Protein AF-A0A4Y2K3I0-F1 (afdb_monomer)

Organism: Araneus ventricosus (NCBI:txid182803)

Solvent-accessible surface area (backbone atoms only — not comparable to full-atom values): 5612 Å² total; per-residue (Å²): 93,67,72,47,48,68,72,41,76,74,46,73,81,48,54,71,67,43,51,55,30,24,50,37,33,75,78,74,29,60,66,56,20,30,66,79,64,72,47,53,66,82,73,30,47,64,50,3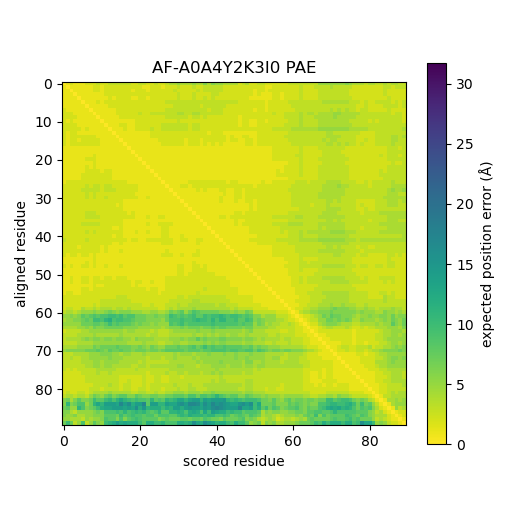7,62,68,45,44,65,50,47,52,50,49,57,75,73,46,89,84,74,84,60,86,49,99,93,46,60,80,90,53,32,80,74,57,89,74,92,76,65,51,81,90,72,112

Sequence (90 aa):
VLDLCILDIESLRFSYSVIAASAIAHFISKETAMHVSGLSWTELLPCVSWMRPFVEVALENGPVFVKHYDDVPSEDCHNIQTHSACLSLL

InterPro domains:
  IPR004367 Cyclin, C-terminal domain [PF02984] (2-84)
  IPR036915 Cyclin-like superfamily [SSF47954] (2-90)

Secondary structure (DSSP, 8-state):
-HHHHTTSGGGGGS-HHHHHHHHHHHHT-HHHHHHHH---HHHHHHHHHHHHHHHHHHHHT-PPPPPP-TTS-TTTGGGS------GGG-

Mean predicted aligned error: 3.1 Å

Structure (mmCIF, N/CA/C/O backbone):
data_AF-A0A4Y2K3I0-F1
#
_entry.id   AF-A0A4Y2K3I0-F1
#
loop_
_atom_s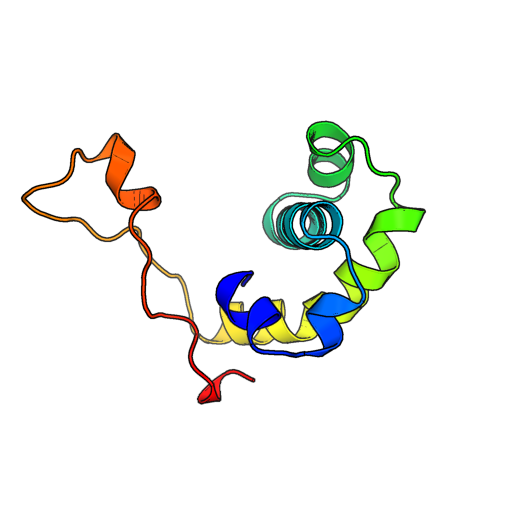ite.group_PDB
_atom_site.id
_atom_site.type_symbol
_atom_site.label_atom_id
_atom_site.label_alt_id
_atom_site.label_comp_id
_atom_site.label_asym_id
_atom_site.label_entity_id
_atom_site.label_seq_id
_atom_site.pdbx_PDB_ins_code
_atom_site.Cartn_x
_atom_site.Cartn_y
_atom_site.Cartn_z
_atom_site.occupancy
_atom_site.B_iso_or_equiv
_atom_site.auth_seq_id
_atom_site.auth_comp_id
_atom_site.auth_asym_id
_atom_site.auth_atom_id
_atom_site.pdbx_PDB_model_num
ATOM 1 N N . VAL A 1 1 ? 2.516 -4.671 -1.869 1.00 91.88 1 VAL A N 1
ATOM 2 C CA . VAL A 1 1 ? 1.575 -5.255 -0.880 1.00 91.88 1 VAL A CA 1
ATOM 3 C C . VAL A 1 1 ? 0.134 -5.239 -1.367 1.00 91.88 1 VAL A C 1
ATOM 5 O O . VAL A 1 1 ? -0.496 -6.278 -1.305 1.00 91.88 1 VAL A O 1
ATOM 8 N N . LEU A 1 2 ? -0.388 -4.115 -1.881 1.00 95.38 2 LEU A N 1
ATOM 9 C CA . LEU A 1 2 ? -1.796 -4.018 -2.284 1.00 95.38 2 LEU A CA 1
ATOM 10 C C . LEU A 1 2 ? -2.156 -5.039 -3.367 1.00 95.38 2 LEU A C 1
ATOM 12 O O . LEU A 1 2 ? -3.127 -5.763 -3.191 1.00 95.38 2 LEU A O 1
ATOM 16 N N . ASP A 1 3 ? -1.310 -5.169 -4.395 1.00 94.12 3 ASP A N 1
ATOM 17 C CA . ASP A 1 3 ? -1.457 -6.190 -5.440 1.00 94.12 3 ASP A CA 1
ATOM 18 C C . ASP A 1 3 ? -1.524 -7.618 -4.881 1.00 94.12 3 ASP A C 1
ATOM 20 O O . ASP A 1 3 ? -2.206 -8.456 -5.448 1.00 94.12 3 ASP A O 1
ATOM 24 N N . LEU A 1 4 ? -0.833 -7.901 -3.770 1.00 94.00 4 LEU A N 1
ATOM 25 C CA . LEU A 1 4 ? -0.865 -9.207 -3.109 1.00 94.00 4 LEU A CA 1
ATOM 26 C C . LEU A 1 4 ? -2.143 -9.368 -2.271 1.00 94.00 4 LEU A C 1
ATOM 28 O O . LEU A 1 4 ? -2.801 -10.397 -2.352 1.00 94.00 4 LEU A O 1
ATOM 32 N N . CYS A 1 5 ? -2.533 -8.336 -1.518 1.00 95.75 5 CYS A N 1
ATOM 33 C CA . CYS A 1 5 ? -3.753 -8.347 -0.711 1.00 95.75 5 CYS A CA 1
ATOM 34 C C . CYS A 1 5 ? -5.012 -8.582 -1.552 1.00 95.75 5 CYS A C 1
ATOM 36 O O . CYS A 1 5 ? -5.895 -9.304 -1.108 1.00 95.75 5 CYS A O 1
ATOM 38 N N . ILE A 1 6 ? -5.110 -7.996 -2.752 1.00 94.44 6 ILE A N 1
ATOM 39 C CA . ILE A 1 6 ? -6.295 -8.158 -3.613 1.00 94.44 6 ILE A CA 1
ATOM 40 C C . ILE A 1 6 ? -6.417 -9.556 -4.238 1.00 94.44 6 ILE A C 1
ATOM 42 O O . ILE A 1 6 ? -7.464 -9.871 -4.799 1.00 94.44 6 ILE A O 1
ATOM 46 N N . LEU A 1 7 ? -5.368 -10.387 -4.163 1.00 94.88 7 LEU A N 1
ATOM 47 C CA . LEU A 1 7 ? -5.443 -11.793 -4.573 1.00 94.88 7 LEU A CA 1
ATOM 48 C C . LEU A 1 7 ? -6.192 -12.645 -3.541 1.00 94.88 7 LEU A C 1
ATOM 50 O O . LEU A 1 7 ? -6.758 -13.674 -3.909 1.00 94.88 7 LEU A O 1
ATOM 54 N N . ASP A 1 8 ? -6.231 -12.217 -2.276 1.00 95.38 8 ASP A N 1
ATOM 55 C CA . ASP A 1 8 ? -7.067 -12.832 -1.248 1.00 95.38 8 ASP A CA 1
ATOM 56 C C . ASP A 1 8 ? -8.494 -12.269 -1.325 1.00 95.38 8 ASP A C 1
ATOM 58 O O . ASP A 1 8 ? -8.721 -11.056 -1.265 1.00 95.38 8 ASP A O 1
ATOM 62 N N . ILE A 1 9 ? -9.481 -13.161 -1.416 1.00 96.25 9 ILE A N 1
ATOM 63 C CA . ILE A 1 9 ? -10.902 -12.803 -1.452 1.00 96.25 9 ILE A CA 1
ATOM 64 C C . ILE A 1 9 ? -11.369 -12.092 -0.174 1.00 96.25 9 ILE A C 1
ATOM 66 O O . ILE A 1 9 ? -12.279 -11.261 -0.233 1.00 96.25 9 ILE A O 1
ATOM 70 N N . GLU A 1 10 ? -10.730 -12.346 0.970 1.00 96.94 10 GLU A N 1
ATOM 71 C CA . GLU A 1 10 ? -11.058 -11.702 2.245 1.00 96.94 10 GLU A CA 1
ATOM 72 C C . GLU A 1 10 ? -10.761 -10.195 2.231 1.00 96.94 10 GLU A C 1
ATOM 74 O O . GLU A 1 10 ? -11.316 -9.455 3.048 1.00 96.94 10 G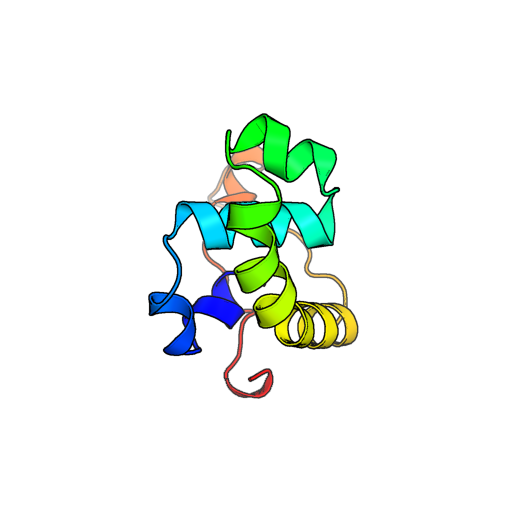LU A O 1
ATOM 79 N N . SER A 1 11 ? -9.976 -9.705 1.261 1.00 97.19 11 SER A N 1
ATOM 80 C CA . SER A 1 11 ? -9.788 -8.268 1.029 1.00 97.19 11 SER A CA 1
ATOM 81 C C . SER A 1 11 ? -11.113 -7.538 0.790 1.00 97.19 11 SER A C 1
ATOM 83 O O . SER A 1 11 ? -11.281 -6.406 1.241 1.00 97.19 11 SER A O 1
ATOM 85 N N . LEU A 1 12 ? -12.102 -8.206 0.182 1.00 97.44 12 LEU A N 1
ATOM 86 C CA . LEU A 1 12 ? -13.419 -7.640 -0.131 1.00 97.44 12 LEU A CA 1
ATOM 87 C C . LEU A 1 12 ? -14.258 -7.303 1.113 1.00 97.44 12 LEU A C 1
ATOM 89 O O . LEU A 1 12 ? -15.297 -6.653 1.000 1.00 97.44 12 LEU A O 1
ATOM 93 N N . ARG A 1 13 ? -13.816 -7.712 2.309 1.00 97.88 13 ARG A N 1
ATOM 94 C CA . ARG A 1 13 ? -14.428 -7.321 3.589 1.00 97.88 13 ARG A CA 1
ATOM 95 C C . ARG A 1 13 ? -14.103 -5.882 3.988 1.00 97.88 13 ARG A C 1
ATOM 97 O O . ARG A 1 13 ? -14.752 -5.347 4.887 1.00 97.88 13 ARG A O 1
ATOM 104 N N . PHE A 1 14 ? -13.114 -5.264 3.346 1.00 98.12 14 PHE A N 1
ATOM 105 C CA . PHE A 1 14 ? -12.679 -3.894 3.596 1.00 98.12 14 PHE A CA 1
ATOM 106 C C . PHE A 1 14 ? -12.961 -3.015 2.374 1.00 98.12 14 PHE A C 1
ATOM 108 O O . PHE A 1 14 ? -12.887 -3.463 1.232 1.00 98.12 14 PHE A O 1
ATOM 115 N N . SER A 1 15 ? -13.258 -1.732 2.593 1.00 98.00 15 SER A N 1
ATOM 116 C CA . SER A 1 15 ? -13.329 -0.785 1.477 1.00 98.00 15 SER A CA 1
ATOM 117 C C . SER A 1 15 ? -11.939 -0.562 0.875 1.00 98.00 15 SER A C 1
ATOM 119 O O . SER A 1 15 ? -10.919 -0.661 1.561 1.00 98.00 15 SER A O 1
ATOM 121 N N . TYR A 1 16 ? -11.884 -0.162 -0.396 1.00 97.56 16 TYR A N 1
ATOM 122 C CA . TYR A 1 16 ? -10.611 0.141 -1.060 1.00 97.56 16 TYR A CA 1
ATOM 123 C C . TYR A 1 16 ? -9.821 1.248 -0.347 1.00 97.56 16 TYR A C 1
ATOM 125 O O . TYR A 1 16 ? -8.598 1.168 -0.253 1.00 97.56 16 TYR A O 1
ATOM 133 N N . SER A 1 17 ? -10.515 2.238 0.228 1.00 97.62 17 SER A N 1
ATOM 134 C CA . SER A 1 17 ? -9.890 3.287 1.040 1.00 97.62 17 SER A CA 1
ATOM 135 C C . SER A 1 17 ? -9.240 2.740 2.314 1.00 97.62 17 SER A C 1
ATOM 137 O O . SER A 1 17 ? -8.128 3.146 2.646 1.00 97.62 17 SER A O 1
ATOM 139 N N . VAL A 1 18 ? -9.888 1.791 2.999 1.00 98.50 18 VAL A N 1
ATOM 140 C CA . VAL A 1 18 ? -9.353 1.157 4.213 1.00 98.50 18 VAL A CA 1
ATOM 141 C C . VAL A 1 18 ? -8.130 0.300 3.887 1.00 98.50 18 VAL A C 1
ATOM 143 O O . VAL A 1 18 ? -7.140 0.376 4.614 1.00 98.50 18 VAL A O 1
ATOM 146 N N . ILE A 1 19 ? -8.145 -0.460 2.787 1.00 98.38 19 ILE A N 1
ATOM 147 C CA . ILE A 1 19 ? -6.985 -1.260 2.355 1.00 98.38 19 ILE A CA 1
ATOM 148 C C . ILE A 1 19 ? -5.802 -0.337 2.019 1.00 98.38 19 ILE A C 1
ATOM 150 O O . ILE A 1 19 ? -4.702 -0.534 2.538 1.00 98.38 19 ILE A O 1
ATOM 154 N N . ALA A 1 20 ? -6.020 0.706 1.211 1.00 98.44 20 ALA A N 1
ATOM 155 C CA . ALA A 1 20 ? -4.968 1.653 0.836 1.00 98.44 20 ALA A CA 1
ATOM 156 C C . ALA A 1 20 ? -4.358 2.357 2.062 1.00 98.44 20 ALA A C 1
ATOM 158 O O . ALA A 1 20 ? -3.136 2.390 2.221 1.00 98.44 20 ALA A O 1
ATOM 159 N N . ALA A 1 21 ? -5.196 2.858 2.972 1.00 98.62 21 ALA A N 1
ATOM 160 C CA . ALA A 1 21 ? -4.740 3.498 4.204 1.00 98.62 21 ALA A CA 1
ATOM 161 C C . ALA A 1 21 ? -4.021 2.518 5.149 1.00 98.62 21 ALA A C 1
ATOM 163 O O . ALA A 1 21 ? -3.041 2.888 5.794 1.00 98.62 21 ALA A O 1
ATOM 164 N N . SER A 1 22 ? -4.451 1.255 5.201 1.00 98.62 22 SER A N 1
ATOM 165 C CA . SER A 1 22 ? -3.791 0.224 6.011 1.00 98.62 22 SER A CA 1
ATOM 166 C C . SER A 1 22 ? -2.391 -0.102 5.496 1.00 98.62 22 SER A C 1
ATOM 168 O O . SER A 1 22 ? -1.477 -0.278 6.300 1.00 98.62 22 SER A O 1
ATOM 170 N N . ALA A 1 23 ? -2.183 -0.101 4.176 1.00 98.12 23 ALA A N 1
ATOM 171 C CA . ALA A 1 23 ? -0.842 -0.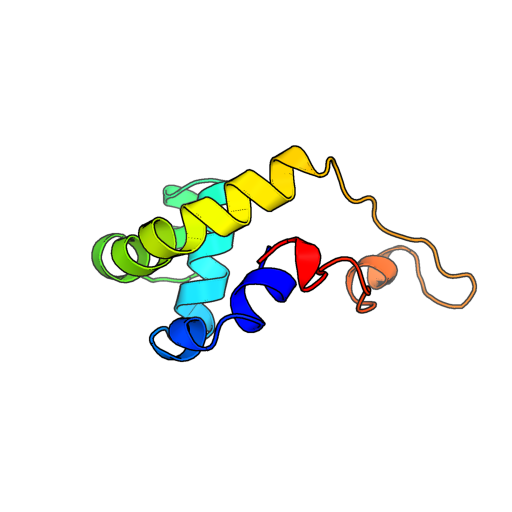221 3.607 1.00 98.12 23 ALA A CA 1
ATOM 172 C C . ALA A 1 23 ? 0.041 0.973 4.007 1.00 98.12 23 ALA A C 1
ATOM 174 O O . ALA A 1 23 ? 1.171 0.778 4.449 1.00 98.12 23 ALA A O 1
ATOM 175 N N . ILE A 1 24 ? -0.483 2.202 3.954 1.00 98.44 24 ILE A N 1
ATOM 176 C CA . ILE A 1 24 ? 0.245 3.396 4.423 1.00 98.44 24 ILE A CA 1
ATOM 177 C C . ILE A 1 24 ? 0.642 3.259 5.902 1.00 98.44 24 ILE A C 1
ATOM 179 O O . ILE A 1 24 ? 1.752 3.642 6.273 1.00 98.44 24 ILE A O 1
ATOM 183 N N . ALA A 1 25 ? -0.218 2.674 6.740 1.00 98.56 25 ALA A N 1
ATOM 184 C CA . ALA A 1 25 ? 0.078 2.467 8.156 1.00 98.56 25 ALA A CA 1
ATOM 185 C C . ALA A 1 25 ? 1.264 1.514 8.392 1.00 98.56 25 ALA A C 1
ATOM 187 O O . ALA A 1 25 ? 2.019 1.724 9.339 1.00 98.56 25 ALA A O 1
ATOM 188 N N . HIS A 1 26 ? 1.438 0.499 7.537 1.00 97.94 26 HIS A N 1
ATOM 189 C CA . HIS A 1 26 ? 2.553 -0.455 7.611 1.00 97.94 26 HIS A CA 1
ATOM 190 C C . HIS A 1 26 ? 3.876 0.114 7.089 1.00 97.94 26 HIS A C 1
ATOM 192 O O . HIS A 1 26 ? 4.922 -0.167 7.666 1.00 97.94 26 HIS A O 1
ATOM 198 N N . PHE A 1 27 ? 3.845 0.904 6.011 1.00 96.25 27 PHE A N 1
ATOM 199 C CA . PHE A 1 27 ? 5.064 1.380 5.340 1.00 96.25 27 PHE A CA 1
ATOM 200 C C . PHE A 1 27 ? 5.517 2.784 5.758 1.00 96.25 27 PHE A C 1
ATOM 202 O O . PHE A 1 27 ? 6.679 3.124 5.548 1.00 96.25 27 PHE A O 1
ATOM 209 N N . ILE A 1 28 ? 4.625 3.607 6.319 1.00 97.50 28 ILE A N 1
ATOM 210 C CA . ILE A 1 28 ? 4.931 4.993 6.702 1.00 97.50 28 ILE A CA 1
ATOM 211 C C . ILE A 1 28 ? 4.699 5.201 8.198 1.00 97.50 28 ILE A C 1
ATOM 213 O O . ILE A 1 28 ? 5.655 5.273 8.964 1.00 97.50 28 ILE A O 1
ATOM 217 N N . SER A 1 29 ? 3.443 5.336 8.621 1.00 98.38 29 SER A N 1
ATOM 218 C CA . SER A 1 29 ? 3.065 5.432 10.034 1.00 98.38 29 SER A CA 1
ATOM 219 C C . SER A 1 29 ? 1.547 5.393 10.197 1.00 98.38 29 SER A C 1
ATOM 221 O O . SER A 1 29 ? 0.790 5.733 9.279 1.00 98.38 29 SER A O 1
ATOM 223 N N . LYS A 1 30 ? 1.097 5.049 11.407 1.00 98.25 30 LYS A N 1
ATOM 224 C CA . LYS A 1 30 ? -0.306 5.164 11.820 1.00 98.25 30 LYS A CA 1
ATOM 225 C C . LYS A 1 30 ? -0.822 6.595 11.654 1.00 98.25 30 LYS A C 1
ATOM 227 O O . LYS A 1 30 ? -1.927 6.800 11.154 1.00 98.25 30 LYS A O 1
ATOM 232 N N . GLU A 1 31 ? -0.034 7.576 12.072 1.00 98.56 31 GLU A N 1
ATOM 233 C CA . GLU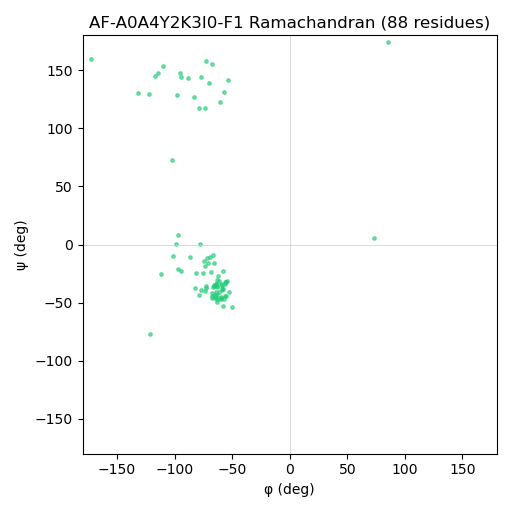 A 1 31 ? -0.400 8.990 12.081 1.00 98.56 31 GLU A CA 1
ATOM 234 C C . GLU A 1 31 ? -0.600 9.505 10.654 1.00 98.56 31 GLU A C 1
ATOM 236 O O . GLU A 1 31 ? -1.615 10.142 10.367 1.00 98.56 31 GLU A O 1
ATOM 241 N N . THR A 1 32 ? 0.314 9.168 9.737 1.00 98.69 32 THR A N 1
ATOM 242 C CA . THR A 1 32 ? 0.185 9.510 8.315 1.00 98.69 32 THR A CA 1
ATOM 243 C C . THR A 1 32 ? -1.044 8.852 7.708 1.00 98.69 32 THR A C 1
ATOM 245 O O . THR A 1 32 ? -1.814 9.539 7.045 1.00 98.69 32 THR A O 1
ATOM 248 N N . ALA A 1 33 ? -1.265 7.558 7.959 1.00 98.62 33 ALA A N 1
ATOM 249 C CA . ALA A 1 33 ? -2.420 6.840 7.427 1.00 98.62 33 ALA A CA 1
ATOM 250 C C . ALA A 1 33 ? -3.743 7.498 7.836 1.00 98.62 33 ALA A C 1
ATOM 252 O O . ALA A 1 33 ? -4.597 7.738 6.983 1.00 98.62 33 ALA A O 1
ATOM 253 N N . MET A 1 34 ? -3.895 7.848 9.116 1.00 98.62 34 MET A N 1
ATOM 254 C CA . MET A 1 34 ? -5.080 8.553 9.612 1.00 98.62 34 MET A CA 1
ATOM 255 C C . MET A 1 34 ? -5.208 9.953 9.000 1.00 98.62 34 MET A C 1
ATOM 257 O O . MET A 1 34 ? -6.293 10.349 8.581 1.00 98.62 34 MET A O 1
ATOM 261 N N . HIS A 1 35 ? -4.102 10.695 8.911 1.00 98.56 35 HIS A N 1
ATOM 262 C CA . HIS A 1 35 ? -4.104 12.064 8.401 1.00 98.56 35 HIS A CA 1
ATOM 263 C C . HIS A 1 35 ? -4.512 12.148 6.923 1.00 98.56 35 HIS A C 1
ATOM 265 O O . HIS A 1 35 ? -5.356 12.969 6.575 1.00 98.56 35 HIS A O 1
ATOM 271 N N . VAL A 1 36 ? -3.943 11.300 6.060 1.00 98.31 36 VAL A N 1
ATOM 272 C CA . VAL A 1 36 ? -4.173 11.377 4.605 1.00 98.31 36 VAL A CA 1
ATOM 273 C C . VAL A 1 36 ? -5.477 10.716 4.162 1.00 98.31 36 VAL A C 1
ATOM 275 O O . VAL A 1 36 ? -6.011 11.075 3.117 1.00 98.31 36 VAL A O 1
ATOM 278 N N . SER A 1 37 ? -5.993 9.753 4.934 1.00 98.06 37 SER A N 1
ATOM 279 C CA . SER A 1 37 ? -7.247 9.059 4.606 1.00 98.06 37 SER A CA 1
ATOM 280 C C . SER A 1 37 ? -8.483 9.670 5.266 1.00 98.06 37 SER A C 1
ATOM 282 O O . SER A 1 37 ? -9.593 9.448 4.788 1.00 98.06 37 SER A O 1
ATOM 284 N N . GLY A 1 38 ? -8.314 10.401 6.373 1.00 98.44 38 GLY A N 1
ATOM 285 C CA . GLY A 1 38 ? -9.418 10.876 7.210 1.00 98.44 38 GLY A CA 1
ATOM 286 C C . GLY A 1 38 ? -10.091 9.784 8.053 1.00 98.44 38 GLY A C 1
ATOM 287 O O . GLY A 1 38 ? -11.084 10.070 8.717 1.00 98.44 38 GLY A O 1
ATOM 288 N N . LEU A 1 39 ? -9.569 8.552 8.045 1.00 98.56 39 LEU A N 1
ATOM 289 C CA . LEU A 1 39 ? -10.106 7.419 8.800 1.00 98.56 39 LEU A CA 1
ATOM 290 C C . LEU A 1 39 ? -9.505 7.357 10.207 1.00 98.56 39 LEU A C 1
ATOM 292 O O . LEU A 1 39 ? -8.315 7.612 10.419 1.00 98.56 39 LEU A O 1
ATOM 296 N N . SER A 1 40 ? -10.318 6.974 11.188 1.00 98.50 40 SER A N 1
ATOM 297 C CA . SER A 1 40 ? -9.846 6.746 12.552 1.00 98.50 40 SER A CA 1
ATOM 298 C C . SER A 1 40 ? -9.029 5.456 12.661 1.00 98.50 40 SER A C 1
ATOM 300 O O . SER A 1 40 ? -9.184 4.512 11.885 1.00 98.50 40 SER A O 1
ATOM 302 N N . TRP A 1 41 ? -8.184 5.359 13.693 1.00 98.56 41 TRP A N 1
ATOM 303 C CA . TRP A 1 41 ? -7.435 4.122 13.933 1.00 98.56 41 TRP A CA 1
ATOM 304 C C . TRP A 1 41 ? -8.343 2.914 14.174 1.00 98.56 41 TRP A C 1
ATOM 306 O O . TRP A 1 41 ? -8.002 1.810 13.770 1.00 98.56 41 TRP A O 1
ATOM 316 N N . THR A 1 42 ? -9.497 3.112 14.810 1.00 98.56 42 THR A N 1
ATOM 317 C CA . THR A 1 42 ? -10.463 2.036 15.063 1.00 98.56 42 THR A CA 1
ATOM 318 C C . THR A 1 42 ? -11.025 1.466 13.759 1.00 98.56 42 THR A C 1
ATOM 320 O O . THR A 1 42 ? -11.252 0.263 13.680 1.00 98.56 42 THR A O 1
ATOM 323 N N . GLU A 1 43 ? -11.197 2.299 12.728 1.00 98.31 43 GLU A N 1
ATOM 324 C CA . GLU A 1 43 ? -11.624 1.862 11.392 1.00 98.31 43 GLU A CA 1
ATOM 325 C C . GLU A 1 43 ? -10.508 1.125 10.638 1.00 98.31 43 GLU A C 1
ATOM 327 O O . GLU A 1 43 ? -10.778 0.163 9.921 1.00 98.31 43 GLU A O 1
ATOM 332 N N . LEU A 1 44 ? -9.250 1.541 10.818 1.00 98.69 44 LEU A N 1
ATOM 333 C CA . LEU A 1 44 ? -8.098 0.959 10.119 1.00 98.69 44 LEU A CA 1
ATOM 334 C C . LEU A 1 44 ? -7.580 -0.331 10.765 1.00 98.69 44 LEU A C 1
ATOM 336 O O . LEU A 1 44 ? -7.171 -1.255 10.063 1.00 98.69 44 LEU A O 1
ATOM 340 N N . LEU A 1 45 ? -7.595 -0.416 12.097 1.00 98.62 45 LEU A N 1
ATOM 341 C CA . LEU A 1 45 ? -6.939 -1.476 12.866 1.00 98.62 45 LEU A CA 1
ATOM 342 C C . LEU A 1 45 ? -7.318 -2.907 12.431 1.00 98.62 45 LEU A C 1
ATOM 344 O O . LEU A 1 45 ? -6.407 -3.740 12.357 1.00 98.62 45 LEU A O 1
ATOM 348 N N . PRO A 1 46 ? -8.591 -3.234 12.117 1.00 98.69 46 PRO A N 1
ATOM 349 C CA . PRO A 1 46 ? -8.945 -4.565 11.629 1.00 98.69 46 PRO A CA 1
ATOM 350 C C . PRO A 1 46 ? -8.222 -4.933 10.327 1.00 98.69 46 PRO A C 1
ATOM 352 O O . PRO A 1 46 ? -7.667 -6.026 10.223 1.00 98.69 46 PRO A O 1
ATOM 355 N N . CYS A 1 47 ? -8.169 -4.008 9.364 1.00 98.69 47 CYS A N 1
ATOM 356 C CA . CYS A 1 47 ? -7.510 -4.237 8.079 1.00 98.69 47 CYS A CA 1
ATOM 357 C C . CYS A 1 47 ? -5.986 -4.224 8.220 1.00 98.69 47 CYS A C 1
ATOM 359 O O . CYS A 1 47 ? -5.323 -5.102 7.678 1.00 98.69 47 CYS A O 1
ATOM 361 N N . VAL A 1 48 ? -5.423 -3.319 9.028 1.00 98.62 48 VAL A N 1
ATOM 362 C CA . VAL A 1 48 ? -3.988 -3.322 9.366 1.00 98.62 48 VAL A CA 1
ATOM 363 C C . VAL A 1 48 ? -3.565 -4.668 9.959 1.00 98.62 48 VAL A C 1
ATOM 365 O O . VAL A 1 48 ? -2.528 -5.208 9.575 1.00 98.62 48 VAL A O 1
ATOM 368 N N . SER A 1 49 ? -4.365 -5.225 10.871 1.00 98.50 49 SER A N 1
ATOM 369 C CA . SER A 1 49 ? -4.070 -6.518 11.499 1.00 98.50 49 SER A CA 1
ATOM 370 C C . SER A 1 49 ? -4.152 -7.669 10.497 1.00 98.50 49 SER A C 1
ATOM 372 O O . SER A 1 49 ? -3.247 -8.497 10.460 1.00 98.50 49 SER A O 1
ATOM 374 N N . TRP A 1 50 ? -5.189 -7.693 9.653 1.00 98.56 50 TRP A N 1
ATOM 375 C CA . TRP A 1 50 ? -5.335 -8.684 8.581 1.00 98.56 50 TRP A CA 1
ATOM 376 C C . TRP A 1 50 ? -4.217 -8.587 7.530 1.00 98.56 50 TRP A C 1
ATOM 378 O O . TRP A 1 50 ? -3.738 -9.605 7.048 1.00 98.56 50 TRP A O 1
ATOM 388 N N . MET A 1 51 ? -3.748 -7.376 7.221 1.00 98.44 51 MET A N 1
ATOM 389 C CA . MET A 1 51 ? -2.731 -7.116 6.199 1.00 98.44 51 MET A CA 1
ATOM 390 C C . MET A 1 51 ? -1.309 -7.531 6.623 1.00 98.44 51 MET A C 1
ATOM 392 O O . MET A 1 51 ? -0.436 -7.688 5.771 1.00 98.44 51 MET A O 1
ATOM 396 N N . ARG A 1 52 ? -1.055 -7.712 7.926 1.00 98.00 52 ARG A N 1
ATOM 397 C CA . ARG A 1 52 ? 0.282 -8.003 8.472 1.00 98.00 52 ARG A CA 1
ATOM 398 C C . ARG A 1 52 ? 1.025 -9.162 7.775 1.00 98.00 52 ARG A C 1
ATOM 400 O O . ARG A 1 52 ? 2.135 -8.897 7.320 1.00 98.00 52 ARG A O 1
ATOM 407 N N . PRO A 1 53 ? 0.470 -10.381 7.630 1.00 96.94 53 PRO A N 1
ATOM 408 C CA . PRO A 1 53 ? 1.185 -11.487 6.981 1.00 96.94 53 PRO A CA 1
ATOM 409 C C . PRO A 1 53 ? 1.607 -11.171 5.536 1.00 96.94 53 PRO A C 1
ATOM 411 O O . PRO A 1 53 ? 2.715 -11.503 5.127 1.00 96.94 53 PRO A O 1
ATOM 414 N N . PHE A 1 54 ? 0.780 -10.449 4.775 1.00 96.25 54 PHE A N 1
ATOM 415 C CA . PHE A 1 54 ? 1.117 -10.038 3.407 1.00 96.25 54 PHE A CA 1
ATOM 416 C C . PHE A 1 54 ? 2.286 -9.048 3.365 1.00 96.25 54 PHE A C 1
ATOM 418 O O . PHE A 1 54 ? 3.090 -9.068 2.434 1.00 96.25 54 PHE A O 1
ATOM 425 N N . VAL A 1 55 ? 2.373 -8.155 4.358 1.00 95.81 55 VAL A N 1
ATOM 426 C CA . VAL A 1 55 ? 3.495 -7.217 4.504 1.00 95.81 55 VAL A CA 1
ATOM 427 C C . VAL A 1 55 ? 4.768 -7.975 4.855 1.00 95.81 55 VAL A C 1
ATOM 429 O O . VAL A 1 55 ? 5.796 -7.724 4.235 1.00 95.81 55 VAL A O 1
ATOM 432 N N . GLU A 1 56 ? 4.695 -8.908 5.803 1.00 95.12 56 GLU A N 1
ATOM 433 C CA . GLU A 1 56 ? 5.832 -9.730 6.233 1.00 95.12 56 GLU A CA 1
ATOM 434 C C . GLU A 1 56 ? 6.425 -10.505 5.048 1.00 95.12 56 GLU A C 1
ATOM 436 O O . GLU A 1 56 ? 7.598 -10.312 4.724 1.00 95.12 56 GLU A O 1
ATOM 441 N N . VAL A 1 57 ? 5.600 -11.256 4.308 1.00 94.62 57 VAL A N 1
ATOM 442 C CA . VAL A 1 57 ? 6.051 -11.995 3.115 1.00 94.62 57 VAL A CA 1
ATOM 443 C C . VAL A 1 57 ? 6.600 -11.050 2.041 1.00 94.62 57 VAL A C 1
ATOM 445 O O . VAL A 1 57 ? 7.625 -11.340 1.421 1.00 94.62 57 VAL A O 1
ATOM 448 N N . ALA A 1 58 ? 5.967 -9.894 1.814 1.00 91.12 58 ALA A N 1
ATOM 449 C CA . ALA A 1 58 ? 6.456 -8.930 0.829 1.00 91.12 58 ALA A CA 1
ATOM 450 C C . ALA A 1 58 ? 7.841 -8.365 1.191 1.00 91.12 58 ALA A C 1
ATOM 452 O O . ALA A 1 58 ? 8.655 -8.151 0.296 1.00 91.12 58 ALA A O 1
ATOM 453 N N . LEU A 1 59 ? 8.120 -8.136 2.478 1.00 90.69 59 LEU A N 1
ATOM 454 C CA . LEU A 1 59 ? 9.422 -7.654 2.946 1.00 90.69 59 LEU A CA 1
ATOM 455 C C . LEU A 1 59 ? 10.502 -8.741 2.867 1.00 90.69 59 LEU A C 1
ATOM 457 O O . LEU A 1 59 ? 11.636 -8.442 2.492 1.00 90.69 59 LEU A O 1
ATOM 461 N N . GLU A 1 60 ? 10.157 -9.996 3.163 1.00 92.06 60 GLU A N 1
ATOM 462 C CA . GLU A 1 60 ? 11.071 -11.144 3.048 1.00 92.06 60 GLU A CA 1
ATOM 463 C C . GLU A 1 60 ? 11.525 -11.402 1.604 1.00 92.06 60 GLU A C 1
ATOM 465 O O . GLU A 1 60 ? 12.653 -11.835 1.373 1.00 92.06 60 GLU A O 1
ATOM 470 N N . ASN A 1 61 ? 10.681 -11.074 0.622 1.00 87.00 61 ASN A N 1
ATOM 471 C CA . ASN A 1 61 ? 11.006 -11.188 -0.803 1.00 87.00 61 ASN A CA 1
ATOM 472 C C . ASN A 1 61 ? 11.904 -10.051 -1.328 1.00 87.00 61 ASN A C 1
ATOM 474 O O . ASN A 1 61 ? 12.289 -10.054 -2.499 1.00 87.00 61 ASN A O 1
ATOM 478 N N . GLY A 1 62 ? 12.293 -9.116 -0.458 1.00 84.44 62 GLY A N 1
ATOM 479 C CA . GLY A 1 62 ? 13.244 -8.057 -0.761 1.00 84.44 62 GLY A CA 1
ATOM 480 C C . GLY A 1 62 ? 12.623 -6.812 -1.407 1.00 84.44 62 GLY A C 1
ATOM 481 O O . GLY A 1 62 ? 11.429 -6.759 -1.708 1.00 84.44 62 GLY A O 1
ATOM 482 N N . PRO A 1 63 ? 13.433 -5.756 -1.595 1.00 80.88 63 PRO A N 1
ATOM 483 C CA . PRO A 1 63 ? 12.953 -4.485 -2.116 1.00 80.88 63 PRO A CA 1
ATOM 484 C C . PRO A 1 63 ? 12.574 -4.586 -3.597 1.00 80.88 63 PRO A C 1
ATOM 486 O O . PRO A 1 63 ? 13.300 -5.158 -4.411 1.00 80.88 63 PRO A O 1
ATOM 489 N N . VAL A 1 64 ? 11.464 -3.943 -3.959 1.00 84.81 64 VAL A N 1
ATOM 490 C CA . VAL A 1 64 ? 11.064 -3.732 -5.354 1.00 84.81 64 VAL A CA 1
ATOM 491 C C . VAL A 1 64 ? 11.500 -2.334 -5.777 1.00 84.81 64 VAL A C 1
ATOM 493 O O . VAL A 1 64 ? 11.195 -1.350 -5.106 1.00 84.81 64 VAL A O 1
ATOM 496 N N . PHE A 1 65 ? 12.207 -2.242 -6.900 1.00 89.06 65 PHE A N 1
ATOM 497 C CA . PHE A 1 65 ? 12.647 -0.970 -7.470 1.00 89.06 65 PHE A CA 1
ATOM 498 C C . PHE A 1 65 ? 11.666 -0.485 -8.538 1.00 89.06 65 PHE A C 1
ATOM 500 O O . PHE A 1 65 ? 11.076 -1.291 -9.264 1.00 89.06 65 PHE A O 1
ATOM 507 N N . VAL A 1 66 ? 11.521 0.838 -8.658 1.00 92.94 66 VAL A N 1
ATOM 508 C CA . VAL A 1 66 ? 10.775 1.450 -9.764 1.00 92.94 66 VAL A CA 1
ATOM 509 C C . VAL A 1 66 ? 11.458 1.055 -11.072 1.00 92.94 66 VAL A C 1
ATOM 511 O O . VAL A 1 66 ? 12.655 1.276 -11.250 1.00 92.94 66 VAL A O 1
ATOM 514 N N . LYS A 1 67 ? 10.702 0.418 -11.969 1.00 93.50 67 LYS A N 1
ATOM 515 C CA . LYS A 1 67 ? 11.194 0.032 -13.294 1.00 93.50 67 LYS A CA 1
ATOM 516 C C . LYS A 1 67 ? 11.219 1.254 -14.204 1.00 93.50 67 LYS A C 1
ATOM 518 O O . LYS A 1 67 ? 10.328 2.093 -14.132 1.00 93.50 67 LYS A O 1
ATOM 523 N N . HIS A 1 68 ? 12.215 1.316 -15.076 1.00 95.19 68 HIS A N 1
ATOM 524 C CA . HIS A 1 68 ? 12.262 2.292 -16.158 1.00 95.19 68 HIS A CA 1
ATOM 525 C C . HIS A 1 68 ? 11.694 1.678 -17.435 1.00 95.19 68 HIS A C 1
ATOM 527 O O . HIS A 1 68 ? 11.893 0.488 -17.693 1.00 95.19 68 HIS A O 1
ATOM 533 N N . TYR A 1 69 ? 11.002 2.498 -18.217 1.00 95.00 69 TYR A N 1
ATOM 534 C CA . TYR A 1 69 ? 10.422 2.121 -19.499 1.00 95.00 69 TYR A CA 1
ATOM 535 C C . TYR A 1 69 ? 10.801 3.194 -20.519 1.00 95.00 69 TYR A C 1
ATOM 537 O O . TYR A 1 69 ? 10.627 4.376 -20.233 1.00 95.00 69 TYR A O 1
ATOM 545 N N . ASP A 1 70 ? 11.320 2.793 -21.681 1.00 95.50 70 ASP A N 1
ATOM 546 C CA . ASP A 1 70 ? 11.888 3.730 -22.665 1.00 95.50 70 ASP A CA 1
ATOM 547 C C . ASP A 1 70 ? 10.856 4.744 -23.193 1.00 95.50 70 ASP A C 1
ATOM 549 O O . ASP A 1 70 ? 11.196 5.894 -23.462 1.00 95.50 70 ASP A O 1
ATOM 553 N N . ASP A 1 71 ? 9.587 4.336 -23.273 1.00 96.56 71 ASP A N 1
ATOM 554 C CA . ASP A 1 71 ? 8.481 5.143 -23.804 1.00 96.56 71 ASP A CA 1
ATOM 555 C C . ASP A 1 71 ? 7.654 5.865 -22.718 1.00 96.56 71 ASP A C 1
ATOM 557 O O . ASP A 1 71 ? 6.601 6.430 -23.020 1.00 96.56 71 ASP A O 1
ATOM 561 N N . VAL A 1 72 ? 8.083 5.839 -21.448 1.00 96.94 72 VAL A N 1
ATOM 562 C CA . VAL A 1 72 ? 7.347 6.447 -20.323 1.00 96.94 72 VAL A CA 1
ATOM 563 C C . VAL A 1 72 ? 8.224 7.487 -19.619 1.00 96.94 72 VAL A C 1
ATOM 565 O O . VAL A 1 72 ? 9.354 7.169 -19.241 1.00 96.94 72 VAL A O 1
ATOM 568 N N . PRO A 1 73 ? 7.729 8.720 -19.392 1.00 97.25 73 PRO A N 1
ATOM 569 C CA . PRO A 1 73 ? 8.439 9.709 -18.587 1.00 97.25 73 PRO A CA 1
ATOM 570 C C . PRO A 1 73 ? 8.808 9.161 -17.203 1.00 97.25 73 PRO A C 1
ATOM 572 O O . PRO A 1 73 ? 8.032 8.441 -16.574 1.00 97.25 73 PRO A O 1
ATOM 575 N N . SER A 1 74 ? 9.995 9.509 -16.701 1.00 95.31 74 SER A N 1
ATOM 576 C CA . SER A 1 74 ? 10.514 8.974 -15.432 1.00 95.31 74 SER A CA 1
ATOM 577 C C . SER A 1 74 ? 9.586 9.211 -14.235 1.00 95.31 74 SER A C 1
ATOM 579 O O . SER A 1 74 ? 9.481 8.367 -13.345 1.00 95.31 74 SER A O 1
ATOM 581 N N . GLU A 1 75 ?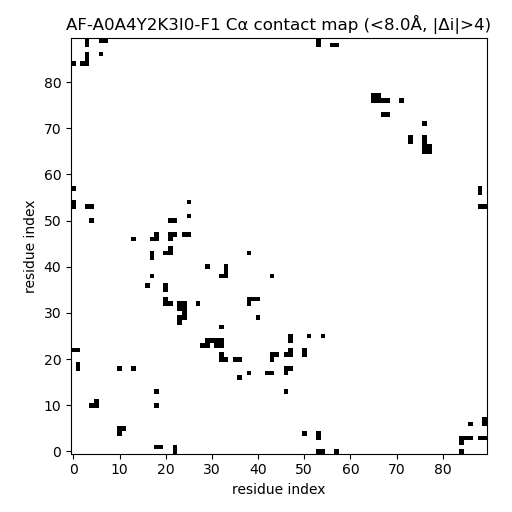 8.893 10.345 -14.240 1.00 96.25 75 GLU A N 1
ATOM 582 C CA . GLU A 1 75 ? 7.907 10.765 -13.259 1.00 96.25 75 GLU A CA 1
ATOM 583 C C . GLU A 1 75 ? 6.638 9.913 -13.298 1.00 96.25 75 GLU A C 1
ATOM 585 O O . GLU A 1 75 ? 5.987 9.793 -12.270 1.00 96.25 75 GLU A O 1
ATOM 590 N N . ASP A 1 76 ? 6.333 9.255 -14.420 1.00 97.25 76 ASP A N 1
ATOM 591 C CA . ASP A 1 76 ? 5.154 8.406 -14.617 1.00 97.25 76 ASP A CA 1
ATOM 592 C C . ASP A 1 76 ? 5.463 6.907 -14.507 1.00 97.25 76 ASP A C 1
ATOM 594 O O . ASP A 1 76 ? 4.547 6.091 -14.408 1.00 97.25 76 ASP A O 1
ATOM 598 N N . CYS A 1 77 ? 6.738 6.510 -14.457 1.00 96.75 77 CYS A N 1
ATOM 599 C CA . CYS A 1 77 ? 7.147 5.103 -14.361 1.00 96.75 77 CYS A CA 1
ATOM 600 C C . CYS A 1 77 ? 6.512 4.351 -13.176 1.00 96.75 77 CYS A C 1
ATOM 602 O O . CYS A 1 77 ? 6.259 3.149 -13.269 1.00 96.75 77 CYS A O 1
ATOM 604 N N . HIS A 1 78 ? 6.234 5.045 -12.069 1.00 94.50 78 HIS A N 1
ATOM 605 C CA . HIS A 1 78 ? 5.596 4.462 -10.885 1.00 94.50 78 HIS A CA 1
ATOM 606 C C . HIS A 1 78 ? 4.109 4.118 -11.090 1.00 94.50 78 HIS A C 1
ATOM 608 O O . HIS A 1 78 ? 3.559 3.348 -10.305 1.00 94.50 78 HIS A O 1
ATOM 614 N N . ASN A 1 79 ? 3.474 4.650 -12.142 1.00 95.81 79 ASN A N 1
ATOM 615 C CA . ASN A 1 79 ? 2.077 4.387 -12.497 1.00 95.81 79 ASN A CA 1
ATOM 616 C C . ASN A 1 79 ? 1.907 3.140 -13.382 1.00 95.81 79 ASN A C 1
ATOM 618 O O . ASN A 1 79 ? 0.783 2.688 -13.603 1.00 95.81 79 ASN A O 1
ATOM 622 N N . ILE A 1 80 ? 2.998 2.574 -13.910 1.00 96.12 80 ILE A N 1
ATOM 623 C CA . ILE A 1 80 ? 2.935 1.383 -14.761 1.00 96.12 80 ILE A CA 1
ATOM 624 C C . ILE A 1 80 ? 2.760 0.136 -13.893 1.00 96.12 80 ILE A C 1
ATOM 626 O O . ILE A 1 80 ? 3.644 -0.210 -13.106 1.00 96.12 80 ILE A O 1
ATOM 630 N N . GLN A 1 81 ? 1.639 -0.572 -14.075 1.00 93.56 81 GLN A N 1
ATOM 631 C CA . GLN A 1 81 ? 1.368 -1.811 -13.347 1.00 93.56 81 GLN A CA 1
ATOM 632 C C . GLN A 1 81 ? 2.481 -2.835 -13.578 1.00 93.56 81 GLN A C 1
ATOM 634 O O . GLN A 1 81 ? 2.850 -3.143 -14.713 1.00 93.56 81 GLN A O 1
ATOM 639 N N . THR A 1 82 ? 2.982 -3.416 -12.488 1.00 91.62 82 THR A N 1
ATOM 640 C CA . THR A 1 82 ? 4.001 -4.469 -12.5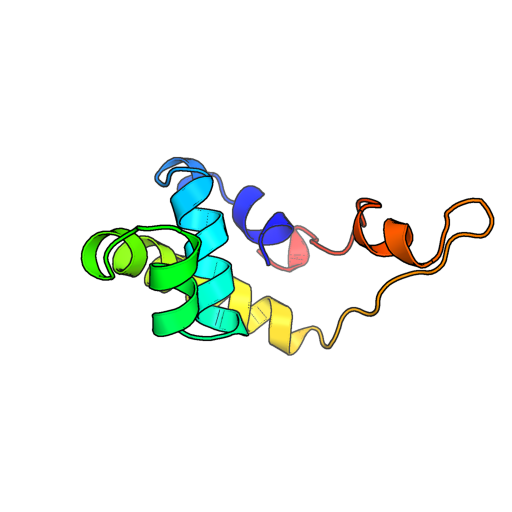39 1.00 91.62 82 THR A CA 1
ATOM 641 C C . THR A 1 82 ? 3.423 -5.816 -12.124 1.00 91.62 82 THR A C 1
ATOM 643 O O . THR A 1 82 ? 2.469 -5.893 -11.358 1.00 91.62 82 THR A O 1
ATOM 646 N N . HIS A 1 83 ? 4.025 -6.901 -12.611 1.00 87.00 83 HIS A N 1
ATOM 647 C CA . HIS A 1 83 ? 3.674 -8.261 -12.205 1.00 87.00 83 HIS A CA 1
ATOM 648 C C . HIS A 1 83 ? 4.716 -8.806 -11.216 1.00 87.00 83 HIS A C 1
ATOM 650 O O . HIS A 1 83 ? 5.582 -9.603 -11.582 1.00 87.00 83 HIS A O 1
ATOM 656 N N . SER A 1 84 ? 4.684 -8.300 -9.981 1.00 79.56 84 SER A N 1
ATOM 657 C CA . SER A 1 84 ? 5.572 -8.719 -8.881 1.00 79.56 84 SER A CA 1
ATOM 658 C C . SER A 1 84 ? 4.835 -9.454 -7.756 1.00 79.56 84 SER A C 1
ATOM 660 O O . SER A 1 84 ? 5.434 -10.290 -7.085 1.00 79.56 84 SER A O 1
ATOM 662 N N . ALA A 1 85 ? 3.531 -9.206 -7.584 1.00 76.31 85 ALA A N 1
ATOM 663 C CA . ALA A 1 85 ? 2.680 -10.011 -6.716 1.00 76.31 85 ALA A CA 1
ATOM 664 C C . ALA A 1 85 ? 2.394 -11.364 -7.379 1.00 76.31 85 ALA A C 1
ATOM 666 O O . ALA A 1 85 ? 1.813 -11.429 -8.461 1.00 76.31 85 ALA A O 1
ATOM 667 N N . CYS A 1 86 ? 2.833 -12.443 -6.737 1.00 76.94 86 CYS A N 1
ATOM 668 C CA . CYS A 1 86 ? 2.681 -13.808 -7.226 1.00 76.94 86 CYS A CA 1
ATOM 669 C C . CYS A 1 86 ? 1.816 -14.616 -6.255 1.00 76.94 86 CYS A C 1
ATOM 671 O O . CYS A 1 86 ? 1.951 -14.458 -5.046 1.00 76.94 86 CYS A O 1
ATOM 673 N N . LEU A 1 87 ? 1.000 -15.540 -6.776 1.00 76.94 87 LEU A N 1
ATOM 674 C CA . LEU A 1 87 ? 0.226 -16.490 -5.962 1.00 76.94 87 LEU A CA 1
ATOM 675 C C . LEU A 1 87 ? 1.101 -17.350 -5.042 1.00 76.94 87 LEU A C 1
ATOM 677 O O . LEU A 1 87 ? 0.611 -17.849 -4.044 1.00 76.94 87 LEU A O 1
ATOM 681 N N . SER A 1 88 ? 2.390 -17.519 -5.350 1.00 84.44 88 SER A N 1
ATOM 682 C CA . SER A 1 88 ? 3.325 -18.221 -4.464 1.00 84.44 88 SER A CA 1
ATOM 683 C C . SER A 1 88 ? 3.647 -17.460 -3.174 1.00 84.44 88 SER A C 1
ATOM 685 O O . SER A 1 88 ? 4.330 -18.008 -2.317 1.00 84.44 88 SER A O 1
ATOM 687 N N . LEU A 1 89 ? 3.251 -16.188 -3.082 1.00 81.00 89 LEU A N 1
ATOM 688 C CA . LEU A 1 89 ? 3.440 -15.325 -1.913 1.00 81.00 89 LEU A CA 1
ATOM 689 C C . LEU A 1 89 ? 2.178 -15.237 -1.038 1.00 81.00 89 LEU A C 1
ATOM 691 O O . LEU A 1 89 ? 2.182 -14.484 -0.065 1.00 81.00 89 LEU A O 1
ATOM 695 N N . LEU A 1 90 ? 1.107 -15.939 -1.424 1.00 77.44 90 LEU A N 1
ATOM 696 C CA . LEU A 1 90 ? -0.142 -16.072 -0.676 1.00 77.44 90 LEU A CA 1
ATOM 697 C C . LEU A 1 90 ? -0.100 -17.346 0.179 1.00 77.44 90 LEU A C 1
ATOM 699 O O . LEU A 1 90 ? -0.518 -17.270 1.353 1.00 77.44 90 LEU A O 1
#

Foldseek 3Di:
DLVQLVVDPCSVVADPLLLVLLVCCVPPRPVVSCVVSVDDCVNNVVNVVVCVLLV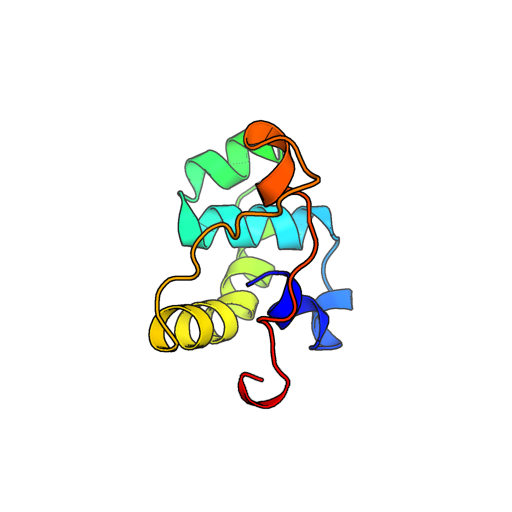VLVVVVPDDDQDDDPPDPPVCSVVDDDDPRDPVSD

Radius of gyration: 14.16 Å; Cα contacts (8 Å, |Δi|>4): 78; chains: 1; bounding box: 28×30×39 Å

Nearest PDB structures (foldseek):
  7kjs-assembly1_B  TM=9.688E-01  e=7.119E-05  Homo sapiens
  8vq3-assembly1_B  TM=9.677E-01  e=6.721E-05  Homo sapiens
  8h6p-as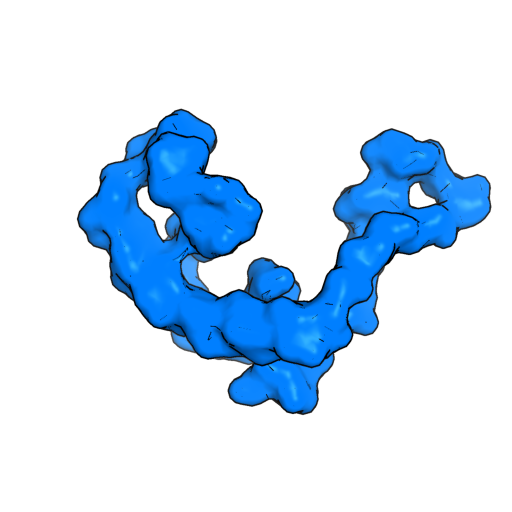sembly1_B  TM=9.627E-01  e=7.119E-05  Homo sapiens
  8vq4-assembly1_B  TM=9.707E-01  e=1.594E-04  Homo sapiens

pLDDT: mean 94.61, std 5.76, range [76.31, 98.69]